Protein AF-A0A662QXZ9-F1 (afdb_monomer_lite)

Foldseek 3Di:
DCVVVVVLLVLLVPDQPDDDPLDDRDDDPCQQPDPVRVVVVCVVVVHDDDPDDDPCPVVDPVVVVVVVQVVCCVVPPCSSVVVVVVSVVVNVVSCVVNPDQDWDAAPPPGGTDNPNHHPVNVVVVVVD

pLDDT: mean 91.25, std 6.08, range [53.84, 98.06]

Sequence (128 aa):
TNYLRGDIKRLVRLSYRRTQPGLIPRIKPLRHIPEDEVTVYARAVGLPICPKACPYMGTAYRLGVRISLNEFEEKHPGTKYAIVRGFDRMIDTLSTIYPPAALVPCRICGEPCGGGLCQACKLLSRTG

Radius of gyration: 18.39 Å; chains: 1; bounding box: 43×31×38 Å

Structure (mmCIF, N/CA/C/O backbone):
data_AF-A0A662QXZ9-F1
#
_entry.id   AF-A0A662QXZ9-F1
#
loop_
_atom_site.group_PDB
_atom_site.id
_atom_site.type_symbol
_atom_site.label_atom_id
_atom_site.label_alt_id
_atom_site.label_comp_id
_atom_site.label_asym_id
_atom_site.label_entity_id
_atom_site.label_seq_id
_atom_site.pdbx_PDB_ins_code
_atom_site.Cartn_x
_atom_site.Cartn_y
_atom_site.Cartn_z
_atom_site.occupancy
_atom_site.B_iso_or_equiv
_atom_site.auth_seq_id
_atom_site.auth_comp_id
_atom_site.auth_asym_id
_atom_site.auth_atom_id
_atom_site.pdbx_PDB_model_num
ATOM 1 N N . THR A 1 1 ? 2.287 8.307 1.257 1.00 79.69 1 THR A N 1
ATOM 2 C CA . THR A 1 1 ? 3.685 8.803 1.234 1.00 79.69 1 THR A CA 1
ATOM 3 C C . THR A 1 1 ? 4.099 9.426 -0.083 1.00 79.69 1 THR A C 1
ATOM 5 O O . THR A 1 1 ? 4.669 10.497 -0.023 1.00 79.69 1 THR A O 1
ATOM 8 N N . ASN A 1 2 ? 3.851 8.813 -1.253 1.00 90.81 2 ASN A N 1
ATOM 9 C CA . ASN A 1 2 ? 4.238 9.430 -2.540 1.00 90.81 2 ASN A CA 1
ATOM 10 C C . ASN A 1 2 ? 3.575 10.798 -2.736 1.00 90.81 2 ASN A C 1
ATOM 12 O O . ASN A 1 2 ? 4.234 11.721 -3.187 1.00 90.81 2 ASN A O 1
ATOM 16 N N . TYR A 1 3 ? 2.321 10.921 -2.287 1.00 90.44 3 TYR A N 1
ATOM 17 C CA . TYR A 1 3 ? 1.588 12.184 -2.214 1.00 90.44 3 TYR A CA 1
ATOM 18 C C . TYR A 1 3 ? 2.369 13.266 -1.447 1.00 90.44 3 TYR A C 1
ATOM 20 O O . TYR A 1 3 ? 2.677 14.312 -1.994 1.00 90.44 3 TYR A O 1
ATOM 28 N N . LEU A 1 4 ? 2.789 12.963 -0.213 1.00 91.56 4 LEU A N 1
ATOM 29 C CA . LEU A 1 4 ? 3.539 13.889 0.648 1.00 91.56 4 LEU A CA 1
ATOM 30 C C . LEU A 1 4 ? 4.963 14.182 0.156 1.00 91.56 4 LEU A C 1
ATOM 32 O O . LEU A 1 4 ? 5.531 15.208 0.495 1.00 91.56 4 LEU A O 1
ATOM 36 N N . ARG A 1 5 ? 5.556 13.274 -0.625 1.00 91.19 5 ARG A N 1
ATOM 37 C CA . ARG A 1 5 ? 6.896 13.449 -1.206 1.00 91.19 5 ARG A CA 1
ATOM 38 C C . ARG A 1 5 ? 6.878 14.135 -2.574 1.00 91.19 5 ARG A C 1
ATOM 40 O O . ARG A 1 5 ? 7.938 14.273 -3.169 1.00 91.19 5 ARG A O 1
ATOM 47 N N . GLY A 1 6 ? 5.703 14.475 -3.110 1.00 90.81 6 GLY A N 1
ATOM 48 C CA . GLY A 1 6 ? 5.573 15.072 -4.443 1.00 90.81 6 GLY A CA 1
ATOM 49 C C . GLY A 1 6 ? 6.034 14.170 -5.598 1.00 90.81 6 GLY A C 1
ATOM 50 O O . GLY A 1 6 ? 6.245 14.647 -6.708 1.00 90.81 6 GLY A O 1
ATOM 51 N N . ASP A 1 7 ? 6.199 12.860 -5.379 1.00 92.31 7 ASP A N 1
ATOM 52 C CA . ASP A 1 7 ? 6.683 11.934 -6.412 1.00 92.31 7 ASP A CA 1
ATOM 53 C C . ASP A 1 7 ? 5.513 11.468 -7.289 1.00 92.31 7 ASP A C 1
ATOM 55 O O . ASP A 1 7 ? 4.962 10.375 -7.110 1.00 92.31 7 ASP A O 1
ATOM 59 N N . ILE A 1 8 ? 5.106 12.333 -8.224 1.00 90.75 8 ILE A N 1
ATOM 60 C CA . ILE A 1 8 ? 3.942 12.122 -9.097 1.00 90.75 8 ILE A CA 1
ATOM 61 C C . ILE A 1 8 ? 4.132 10.876 -9.972 1.00 90.75 8 ILE A C 1
ATOM 63 O O . ILE A 1 8 ? 3.232 10.040 -10.065 1.00 90.75 8 ILE A O 1
ATOM 67 N N . LYS A 1 9 ? 5.333 10.670 -10.533 1.00 88.94 9 LYS A N 1
ATOM 68 C CA . LYS A 1 9 ? 5.647 9.483 -11.350 1.00 88.94 9 LYS A CA 1
ATOM 69 C C . LYS A 1 9 ? 5.401 8.183 -10.579 1.00 88.94 9 LYS A C 1
ATOM 71 O O . LYS A 1 9 ? 4.846 7.229 -11.128 1.00 88.94 9 LYS A O 1
ATOM 76 N N . ARG A 1 10 ? 5.786 8.111 -9.297 1.00 89.38 10 ARG A N 1
ATOM 77 C CA . ARG A 1 10 ? 5.496 6.934 -8.457 1.00 89.38 10 ARG A CA 1
ATOM 78 C C . ARG A 1 10 ? 4.080 6.908 -7.904 1.00 89.38 10 ARG A C 1
ATOM 80 O O . ARG A 1 10 ? 3.586 5.822 -7.607 1.00 89.38 10 ARG A O 1
ATOM 87 N N . LEU A 1 11 ? 3.437 8.058 -7.743 1.00 90.69 11 LEU A N 1
ATOM 88 C CA . LEU A 1 11 ? 2.039 8.160 -7.337 1.00 90.69 11 LEU A CA 1
ATOM 89 C C . LEU A 1 11 ? 1.122 7.523 -8.393 1.00 90.69 11 LEU A C 1
ATOM 91 O O . LEU A 1 11 ? 0.287 6.697 -8.034 1.00 90.69 11 LEU A O 1
ATOM 95 N N . VAL A 1 12 ? 1.364 7.789 -9.682 1.00 90.62 12 VAL A N 1
ATOM 96 C CA . VAL A 1 12 ? 0.576 7.231 -10.799 1.00 90.62 12 VAL A CA 1
ATOM 97 C C . VAL A 1 12 ? 0.593 5.698 -10.833 1.00 90.62 12 VAL A C 1
ATOM 99 O O . VAL A 1 12 ? -0.409 5.045 -11.119 1.00 90.62 12 VAL A O 1
ATOM 102 N N . ARG A 1 13 ? 1.712 5.091 -10.427 1.00 87.94 13 ARG A N 1
ATOM 103 C CA . ARG A 1 13 ? 1.868 3.627 -10.340 1.00 87.94 13 ARG A CA 1
ATOM 104 C C . ARG A 1 13 ? 0.972 2.961 -9.289 1.00 87.94 13 ARG A C 1
ATOM 106 O O . ARG A 1 13 ? 0.915 1.735 -9.257 1.00 87.94 13 ARG A O 1
ATOM 113 N N . LEU A 1 14 ? 0.333 3.729 -8.404 1.00 86.75 14 LEU A N 1
ATOM 114 C CA . LEU A 1 14 ? -0.581 3.204 -7.385 1.00 86.75 14 LEU A CA 1
ATOM 115 C C . LEU A 1 14 ? -2.017 3.021 -7.897 1.00 86.75 14 LEU A C 1
ATOM 117 O O . LEU A 1 14 ? -2.839 2.498 -7.141 1.00 86.75 14 LEU A O 1
ATOM 121 N N . SER A 1 15 ? -2.312 3.428 -9.138 1.00 82.88 15 SER A N 1
ATOM 122 C CA . SER A 1 15 ? -3.612 3.199 -9.773 1.00 82.88 15 SER A CA 1
ATOM 123 C C . SER A 1 15 ? -3.956 1.710 -9.809 1.00 82.88 15 SER A C 1
ATOM 125 O O . SER A 1 15 ? -3.165 0.900 -10.291 1.00 82.88 15 SER A O 1
ATOM 127 N N . TYR A 1 16 ? -5.146 1.351 -9.323 1.00 74.38 16 TYR A N 1
ATOM 128 C CA . TYR A 1 16 ? -5.672 -0.018 -9.400 1.00 74.38 16 TYR A CA 1
ATOM 129 C C . TYR A 1 16 ? -6.311 -0.330 -10.760 1.00 74.38 16 TYR A C 1
ATOM 131 O O . TYR A 1 16 ? -6.573 -1.487 -11.062 1.00 74.38 16 TYR A O 1
ATOM 139 N N . ARG A 1 17 ? -6.563 0.701 -11.577 1.00 74.25 17 ARG A N 1
ATOM 140 C CA . ARG A 1 17 ? -7.209 0.593 -12.895 1.00 74.25 17 ARG A CA 1
ATOM 141 C C . ARG A 1 17 ? -6.222 0.292 -14.020 1.00 74.25 17 ARG A C 1
ATOM 143 O O . ARG A 1 17 ? -6.616 0.134 -15.169 1.00 74.25 17 ARG A O 1
ATOM 150 N N . ARG A 1 18 ? -4.926 0.252 -13.705 1.00 74.44 18 ARG A N 1
ATOM 151 C CA . ARG A 1 18 ? -3.865 0.106 -14.695 1.00 74.44 18 ARG A CA 1
ATOM 152 C C . ARG A 1 18 ? -3.453 -1.353 -14.838 1.00 74.44 18 ARG A C 1
ATOM 154 O O . ARG A 1 18 ? -2.806 -1.903 -13.949 1.00 74.44 18 ARG A O 1
ATOM 161 N N . THR A 1 19 ? -3.725 -1.921 -16.004 1.00 81.88 19 THR A N 1
ATOM 162 C CA . THR A 1 19 ? -3.119 -3.182 -16.443 1.00 81.88 19 THR A CA 1
ATOM 163 C C . THR A 1 19 ? -1.878 -2.874 -17.267 1.00 81.88 19 THR A C 1
ATOM 165 O O . THR A 1 19 ? -1.902 -2.005 -18.137 1.00 81.88 19 THR A O 1
ATOM 168 N N . GLN A 1 20 ? -0.774 -3.558 -16.976 1.00 84.44 20 GLN A N 1
ATOM 169 C CA . GLN A 1 20 ? 0.466 -3.429 -17.730 1.00 84.44 20 GLN A CA 1
ATOM 170 C C . GLN A 1 20 ? 0.869 -4.809 -18.262 1.00 84.44 20 GLN A C 1
ATOM 172 O O . GLN A 1 20 ? 0.989 -5.729 -17.453 1.00 84.44 20 GLN A O 1
ATOM 177 N N . PRO A 1 21 ? 1.091 -4.971 -19.580 1.00 85.00 21 PRO A N 1
ATOM 178 C CA . PRO A 1 21 ? 1.519 -6.244 -20.150 1.00 85.00 21 PRO A CA 1
ATOM 179 C C . PRO A 1 21 ? 2.764 -6.803 -19.454 1.00 85.00 21 PRO A C 1
ATOM 181 O O . PRO A 1 21 ? 3.676 -6.056 -19.092 1.00 85.00 21 PRO A O 1
ATOM 184 N N . GLY A 1 22 ? 2.776 -8.118 -19.241 1.00 86.31 22 GLY A N 1
ATOM 185 C CA . GLY A 1 22 ? 3.822 -8.825 -18.500 1.00 86.31 22 GLY A CA 1
ATOM 186 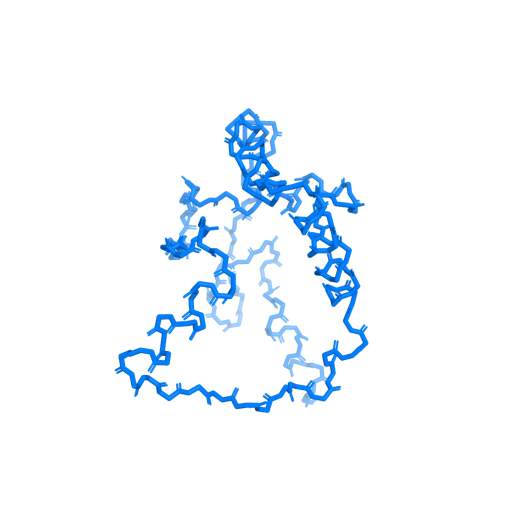C C . GLY A 1 22 ? 3.660 -8.799 -16.977 1.00 86.31 22 GLY A C 1
ATOM 187 O O . GLY A 1 22 ? 4.277 -9.614 -16.306 1.00 86.31 22 GLY A O 1
ATOM 188 N N . LEU A 1 23 ? 2.818 -7.926 -16.410 1.00 89.62 23 LEU A N 1
ATOM 189 C CA . LEU A 1 23 ? 2.537 -7.891 -14.972 1.00 89.62 23 LEU A CA 1
ATOM 190 C C . LEU A 1 23 ? 1.122 -8.385 -14.669 1.00 89.62 23 LEU A C 1
ATOM 192 O O . LEU A 1 23 ? 0.150 -7.936 -15.274 1.00 89.62 23 LEU A O 1
ATOM 196 N N . ILE A 1 24 ? 1.000 -9.247 -13.658 1.00 90.31 24 ILE A N 1
ATOM 197 C CA . ILE A 1 24 ? -0.302 -9.691 -13.154 1.00 90.31 24 ILE A CA 1
ATOM 198 C C . ILE A 1 24 ? -1.033 -8.493 -12.510 1.00 90.31 24 ILE A C 1
ATOM 200 O O . ILE A 1 24 ? -0.446 -7.801 -11.663 1.00 90.31 24 ILE A O 1
ATOM 204 N N . PRO A 1 25 ? -2.303 -8.228 -12.876 1.00 89.88 25 PRO A N 1
ATOM 205 C CA . PRO A 1 25 ? -3.108 -7.182 -12.251 1.00 89.88 25 PRO A CA 1
ATOM 206 C C . PRO A 1 25 ? -3.248 -7.387 -10.739 1.00 89.88 25 PRO A C 1
ATOM 208 O O . PRO A 1 25 ? -3.406 -8.505 -10.257 1.00 89.88 25 PRO A O 1
ATOM 211 N N . ARG A 1 26 ? -3.228 -6.292 -9.972 1.00 89.19 26 ARG A N 1
ATOM 212 C CA . ARG A 1 26 ? -3.394 -6.327 -8.511 1.00 89.19 26 ARG A CA 1
ATOM 213 C C . ARG A 1 26 ? -4.587 -5.488 -8.096 1.00 89.19 26 ARG A C 1
ATOM 215 O O . ARG A 1 26 ? -4.618 -4.289 -8.364 1.00 89.19 26 ARG A O 1
ATOM 222 N N . ILE A 1 27 ? -5.513 -6.105 -7.373 1.00 91.00 27 ILE A N 1
ATOM 223 C CA . ILE A 1 27 ? -6.677 -5.434 -6.791 1.00 91.00 27 ILE A CA 1
ATOM 224 C C . ILE A 1 27 ? -6.473 -5.181 -5.295 1.00 91.00 27 ILE A C 1
ATOM 226 O O . ILE A 1 27 ? -5.664 -5.836 -4.638 1.00 91.00 27 ILE A O 1
ATOM 230 N N . LYS A 1 28 ? -7.203 -4.204 -4.750 1.00 91.88 28 LYS A N 1
ATOM 231 C CA . LYS A 1 28 ? -7.223 -3.882 -3.315 1.00 91.88 28 LYS A CA 1
ATOM 232 C C . LYS A 1 28 ? -8.675 -3.815 -2.832 1.00 91.88 28 LYS A C 1
ATOM 234 O O . LYS A 1 28 ? -9.223 -2.716 -2.783 1.00 91.88 28 LYS A O 1
ATOM 239 N N . PRO A 1 29 ? -9.301 -4.955 -2.493 1.00 94.19 29 PRO A N 1
ATOM 240 C CA . PRO A 1 29 ? -10.717 -4.990 -2.118 1.00 94.19 29 PRO A CA 1
ATOM 241 C C . PRO A 1 29 ? -11.031 -4.112 -0.899 1.00 94.19 29 PRO A C 1
ATOM 243 O O . PRO A 1 29 ? -12.005 -3.374 -0.895 1.00 94.19 29 PRO A O 1
ATOM 246 N N . LEU A 1 30 ? -10.138 -4.103 0.094 1.00 95.50 30 LEU A N 1
ATOM 247 C CA . LEU A 1 30 ? -10.305 -3.362 1.351 1.00 95.50 30 LEU A CA 1
ATOM 248 C C . LEU A 1 30 ? -9.814 -1.907 1.282 1.00 95.50 30 LEU A C 1
ATOM 250 O O . LEU A 1 30 ? -9.548 -1.286 2.303 1.00 95.50 30 LEU A O 1
ATOM 254 N N . ARG A 1 31 ? -9.631 -1.341 0.085 1.00 93.00 31 ARG A N 1
ATOM 255 C CA . ARG A 1 31 ? -8.973 -0.035 -0.085 1.00 93.00 31 ARG A CA 1
ATOM 256 C C . ARG A 1 31 ? -9.676 1.124 0.624 1.00 93.00 31 ARG A C 1
ATOM 258 O O . ARG A 1 31 ? -9.002 2.077 1.010 1.00 93.00 31 ARG A O 1
ATOM 265 N N . HIS A 1 32 ? -10.999 1.064 0.717 1.00 93.69 32 HIS A N 1
ATOM 266 C CA . HIS A 1 32 ? -11.823 2.115 1.313 1.00 93.69 32 HIS A CA 1
ATOM 267 C C . HIS A 1 32 ? -12.223 1.812 2.761 1.00 93.69 32 HIS A C 1
ATOM 269 O O . HIS A 1 32 ? -12.913 2.628 3.357 1.00 93.69 32 HIS A O 1
ATOM 275 N N . ILE A 1 33 ? -11.783 0.678 3.317 1.00 95.75 33 ILE A N 1
ATOM 276 C CA . ILE A 1 33 ? -12.119 0.256 4.678 1.00 95.75 33 ILE A CA 1
ATOM 277 C C . ILE A 1 33 ? -10.967 0.651 5.621 1.00 95.75 33 ILE A C 1
ATOM 279 O O . ILE A 1 33 ? -9.817 0.287 5.347 1.00 95.75 33 ILE A O 1
ATOM 283 N N . PRO A 1 34 ? -11.227 1.407 6.703 1.00 95.00 34 PRO A N 1
ATOM 284 C CA . PRO A 1 34 ? -10.230 1.735 7.720 1.00 95.00 34 PRO A CA 1
ATOM 285 C C . PRO A 1 34 ? -9.596 0.501 8.382 1.00 95.00 34 PRO A C 1
ATOM 287 O O . PRO A 1 34 ? -10.227 -0.542 8.529 1.00 95.00 34 PRO A O 1
ATOM 290 N N . GLU A 1 35 ? -8.346 0.643 8.837 1.00 94.31 35 GLU A N 1
ATOM 291 C CA . GLU A 1 35 ? -7.598 -0.423 9.534 1.00 94.31 35 GLU A CA 1
ATOM 292 C C . GLU A 1 35 ? -8.343 -0.927 10.786 1.00 94.31 35 GLU A C 1
ATOM 294 O O . GLU A 1 35 ? -8.381 -2.134 11.038 1.00 94.31 35 GLU A O 1
ATOM 299 N N . ASP A 1 36 ? -8.995 -0.022 11.521 1.00 93.25 36 ASP A N 1
ATOM 300 C CA . ASP A 1 36 ? -9.740 -0.351 12.740 1.00 93.25 36 ASP A CA 1
ATOM 301 C C . ASP A 1 36 ? -10.986 -1.196 12.438 1.00 93.25 36 ASP A C 1
ATOM 303 O O . ASP A 1 36 ? -11.225 -2.195 13.113 1.00 93.25 36 ASP A O 1
ATOM 307 N N . GLU A 1 37 ? -11.727 -0.882 11.370 1.00 95.94 37 GLU A N 1
ATOM 308 C CA . GLU A 1 37 ? -12.893 -1.667 10.939 1.00 95.94 37 GLU A CA 1
ATOM 309 C C . GLU A 1 37 ? -12.494 -3.076 10.485 1.00 95.94 37 GLU A C 1
ATOM 311 O O . GLU A 1 37 ? -13.122 -4.058 10.885 1.00 95.94 37 GLU A O 1
ATOM 316 N N . VAL A 1 38 ? -11.406 -3.202 9.712 1.00 96.50 38 VAL A N 1
ATOM 317 C CA . VAL A 1 38 ? -10.862 -4.514 9.313 1.00 96.50 38 VAL A CA 1
ATOM 318 C C . VAL A 1 38 ? -10.457 -5.326 10.547 1.00 96.50 38 VAL A C 1
ATOM 320 O O . VAL A 1 38 ? -10.709 -6.530 10.608 1.00 96.50 38 VAL A O 1
ATOM 323 N N . THR A 1 39 ? -9.860 -4.673 11.547 1.00 94.38 39 THR A N 1
ATOM 324 C CA . THR A 1 39 ? -9.436 -5.317 12.797 1.00 94.38 39 THR A CA 1
ATOM 325 C C . THR A 1 39 ? -10.630 -5.791 13.624 1.00 94.38 39 THR A C 1
ATOM 327 O O . THR A 1 39 ? -10.620 -6.918 14.123 1.00 94.38 39 THR A O 1
ATOM 330 N N . VAL A 1 40 ? -11.671 -4.963 13.757 1.00 96.62 40 VAL A N 1
ATOM 331 C CA . VAL A 1 40 ? -12.913 -5.324 14.457 1.00 96.62 40 VAL A CA 1
ATOM 332 C C . VAL A 1 40 ? -13.602 -6.490 13.754 1.00 96.62 40 VAL A C 1
ATOM 334 O O . VAL A 1 40 ? -13.958 -7.463 14.418 1.00 96.62 40 VAL A O 1
ATOM 337 N N . TYR A 1 41 ? -13.714 -6.446 12.424 1.00 97.38 41 TYR A N 1
ATOM 338 C CA . TYR A 1 41 ? -14.283 -7.540 11.639 1.00 97.38 41 TYR A CA 1
ATOM 339 C C . TYR A 1 41 ? -13.519 -8.848 11.864 1.00 97.38 41 TYR A C 1
ATOM 341 O O . TYR A 1 41 ? -14.121 -9.861 12.211 1.00 97.38 41 TYR A O 1
ATOM 349 N N . ALA A 1 42 ? -12.188 -8.822 11.734 1.00 96.44 42 ALA A N 1
ATOM 350 C CA . ALA A 1 42 ? -11.353 -10.005 11.916 1.00 96.44 42 ALA A CA 1
ATOM 351 C C . ALA A 1 42 ? -11.529 -10.634 13.307 1.00 96.44 42 ALA A C 1
ATOM 353 O O . ALA A 1 42 ? -11.614 -11.855 13.417 1.00 96.44 42 ALA A O 1
ATOM 354 N N . ARG A 1 43 ? -11.656 -9.815 14.359 1.00 95.38 43 ARG A N 1
ATOM 355 C CA . ARG A 1 43 ? -11.954 -10.301 15.715 1.00 95.38 43 ARG A CA 1
ATOM 356 C C . ARG A 1 43 ? -13.352 -10.906 15.821 1.00 95.38 43 ARG A C 1
ATOM 358 O O . ARG A 1 43 ? -13.491 -11.973 16.408 1.00 95.38 43 ARG A O 1
ATOM 365 N N . ALA A 1 44 ? -14.363 -10.256 15.244 1.00 97.69 44 ALA A N 1
ATOM 366 C CA . ALA A 1 44 ? -15.751 -10.712 15.303 1.00 97.69 44 ALA A CA 1
ATOM 367 C C . ALA A 1 44 ? -15.951 -12.091 14.651 1.00 97.69 44 ALA A C 1
ATOM 369 O O . ALA A 1 44 ? -16.733 -12.894 15.151 1.00 97.69 44 ALA A O 1
ATOM 370 N N . VAL A 1 45 ? -15.216 -12.388 13.574 1.00 97.81 45 VAL A N 1
ATOM 371 C CA . VAL A 1 45 ? -15.268 -13.691 12.884 1.00 97.81 45 VAL A CA 1
ATOM 372 C C . VAL A 1 45 ? -14.208 -14.693 13.364 1.00 97.81 45 VAL A C 1
ATOM 374 O O . VAL A 1 45 ? -14.068 -15.764 12.779 1.00 97.81 45 VAL A O 1
ATOM 377 N N . GLY A 1 46 ? -13.441 -14.362 14.409 1.00 96.75 46 GLY A N 1
ATOM 378 C CA . GLY A 1 46 ? -12.437 -15.260 14.986 1.00 96.75 46 GLY A CA 1
ATOM 379 C C . GLY A 1 46 ? -11.220 -15.527 14.092 1.00 96.75 46 GLY A C 1
ATOM 380 O O . GLY A 1 46 ? -10.599 -16.583 14.204 1.00 96.75 46 GLY A O 1
ATOM 381 N N . LEU A 1 47 ? -10.858 -14.598 13.199 1.00 96.88 47 LEU A N 1
ATOM 382 C CA . LEU A 1 47 ? -9.666 -14.739 12.363 1.00 96.88 47 LEU A CA 1
ATOM 383 C C . LEU A 1 47 ? -8.382 -14.537 13.187 1.00 96.88 47 LEU A C 1
ATOM 385 O O . LEU A 1 47 ? -8.296 -13.593 13.979 1.00 96.88 47 LEU A O 1
ATOM 389 N N . PRO A 1 48 ? -7.343 -15.368 12.978 1.00 94.19 48 PRO A N 1
ATOM 390 C CA . PRO A 1 48 ? -6.068 -15.201 13.659 1.00 94.19 48 PRO A CA 1
ATOM 391 C C . PRO A 1 48 ? -5.353 -13.934 13.169 1.00 94.19 48 PRO A C 1
ATOM 393 O O . PRO A 1 48 ? -5.171 -13.722 11.969 1.00 94.19 48 PRO A O 1
ATOM 396 N N . ILE A 1 49 ? -4.901 -13.103 14.110 1.00 90.12 49 ILE A N 1
ATOM 397 C CA . ILE A 1 49 ? -4.158 -11.865 13.845 1.00 90.12 49 ILE A CA 1
ATOM 398 C C . ILE A 1 49 ? -2.770 -12.008 14.470 1.00 90.12 49 ILE A C 1
ATOM 400 O O . ILE A 1 49 ? -2.652 -12.339 15.647 1.00 90.12 49 ILE A O 1
ATOM 404 N N . CYS A 1 50 ? -1.710 -11.740 13.704 1.00 88.75 50 CYS A N 1
ATOM 405 C CA . CYS A 1 50 ? -0.355 -11.703 14.252 1.00 88.75 50 CYS A CA 1
ATOM 406 C C . CYS A 1 50 ? -0.177 -10.432 15.105 1.00 88.75 50 CYS A C 1
ATOM 408 O O . CYS A 1 50 ? -0.250 -9.333 14.553 1.00 88.75 50 CYS A O 1
ATOM 410 N N . PRO A 1 51 ? 0.096 -10.541 16.419 1.00 81.31 51 PRO A N 1
ATOM 411 C CA . PRO A 1 51 ? 0.246 -9.367 17.278 1.00 81.31 51 PRO A CA 1
ATOM 412 C C . PRO A 1 51 ? 1.637 -8.724 17.167 1.00 81.31 51 PRO A C 1
ATOM 414 O O . PRO A 1 51 ? 1.846 -7.611 17.644 1.00 81.31 51 PRO A O 1
ATOM 417 N N . LYS A 1 52 ? 2.618 -9.419 16.573 1.00 87.75 52 LYS A N 1
ATOM 418 C CA . LYS A 1 52 ? 4.008 -8.955 16.522 1.00 87.75 52 LYS A CA 1
ATOM 419 C C . LYS A 1 52 ? 4.234 -8.017 15.340 1.00 87.75 52 LYS A C 1
ATOM 421 O O . LYS A 1 52 ? 4.135 -8.411 14.180 1.00 87.75 52 LYS A O 1
ATOM 426 N N . ALA A 1 53 ? 4.624 -6.786 15.653 1.00 87.00 53 ALA A N 1
ATOM 427 C CA . ALA A 1 53 ? 5.165 -5.849 14.680 1.00 87.00 53 ALA A CA 1
ATOM 428 C C . ALA A 1 53 ? 6.590 -6.248 14.251 1.00 87.00 53 ALA A C 1
ATOM 430 O O . ALA A 1 53 ? 7.360 -6.810 15.028 1.00 87.00 53 ALA A O 1
ATOM 431 N N . CYS A 1 54 ? 6.965 -5.914 13.013 1.00 90.19 54 CYS A N 1
ATOM 432 C CA . CYS A 1 54 ? 8.351 -6.018 12.552 1.00 90.19 54 CYS A CA 1
ATOM 433 C C . CYS A 1 54 ? 9.265 -5.084 13.379 1.00 90.19 54 CYS A C 1
ATOM 435 O O . CYS A 1 54 ? 8.901 -3.915 13.542 1.00 90.19 54 CYS A O 1
ATOM 437 N N . PRO A 1 55 ? 10.463 -5.520 13.826 1.00 91.12 55 PRO A N 1
ATOM 438 C CA . PRO A 1 55 ? 11.389 -4.679 14.599 1.00 91.12 55 PRO A CA 1
ATOM 439 C C . PRO A 1 55 ? 11.774 -3.362 13.905 1.00 91.12 55 PRO A C 1
ATOM 441 O O . PRO A 1 55 ? 11.986 -2.345 14.556 1.00 91.12 55 PRO A O 1
ATOM 444 N N . TYR A 1 56 ? 11.796 -3.348 12.569 1.00 91.50 56 TYR A N 1
ATOM 445 C CA . TYR A 1 56 ? 12.116 -2.162 11.766 1.00 91.50 56 TYR A CA 1
ATOM 446 C C . TYR A 1 56 ? 10.921 -1.221 11.533 1.00 91.50 56 TYR A C 1
ATOM 448 O O . TYR A 1 56 ? 11.035 -0.244 10.796 1.00 91.50 56 TYR A O 1
ATOM 456 N N . MET A 1 57 ? 9.752 -1.496 12.119 1.00 89.06 57 MET A N 1
ATOM 457 C CA . MET A 1 57 ? 8.565 -0.657 11.928 1.00 89.06 57 MET A CA 1
ATOM 458 C C . MET A 1 57 ? 8.758 0.751 12.506 1.00 89.06 57 MET A C 1
ATOM 460 O O . MET A 1 57 ? 8.334 1.723 11.880 1.00 89.06 57 MET A O 1
ATOM 464 N N . GLY A 1 58 ? 9.414 0.865 13.666 1.00 87.31 58 GLY A N 1
ATOM 465 C CA . GLY A 1 58 ? 9.592 2.136 14.377 1.00 87.31 58 GLY A CA 1
ATOM 466 C C . GLY A 1 58 ? 10.402 3.176 13.599 1.00 87.31 58 GLY A C 1
ATOM 467 O O . GLY A 1 58 ? 10.151 4.370 13.719 1.00 87.31 58 GLY A O 1
ATOM 468 N N . THR A 1 59 ? 11.323 2.738 12.736 1.00 90.81 59 THR A N 1
ATOM 469 C CA . THR A 1 59 ? 12.165 3.628 11.918 1.00 90.81 59 THR A CA 1
ATOM 470 C C . THR A 1 59 ? 11.528 3.988 10.574 1.00 90.81 59 THR A C 1
ATOM 472 O O . THR A 1 59 ? 12.075 4.774 9.796 1.00 90.81 59 THR A O 1
ATOM 475 N N . ALA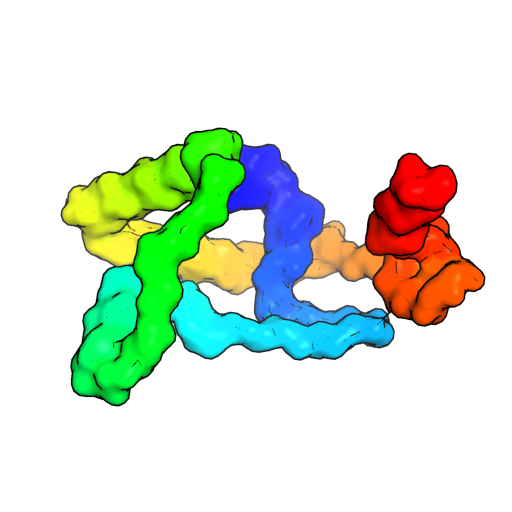 A 1 60 ? 10.359 3.427 10.256 1.00 92.19 60 ALA A N 1
ATOM 476 C CA . ALA A 1 60 ? 9.726 3.637 8.968 1.00 92.19 60 ALA A CA 1
ATOM 477 C C . ALA A 1 60 ? 9.039 5.009 8.897 1.00 92.19 60 ALA A C 1
ATOM 479 O O . ALA A 1 60 ? 8.081 5.278 9.614 1.00 92.19 60 ALA A O 1
ATOM 480 N N . TYR A 1 61 ? 9.398 5.820 7.895 1.00 91.69 61 TYR A N 1
ATOM 481 C CA . TYR A 1 61 ? 8.708 7.085 7.568 1.00 91.69 61 TYR A CA 1
ATOM 482 C C . TYR A 1 61 ? 7.173 6.951 7.472 1.00 91.69 61 TYR A C 1
ATOM 484 O O . TYR A 1 61 ? 6.425 7.887 7.737 1.00 91.69 61 TYR A O 1
ATOM 492 N N . ARG A 1 62 ? 6.683 5.769 7.078 1.00 91.94 62 ARG A N 1
ATOM 493 C CA . ARG A 1 62 ? 5.246 5.482 6.973 1.00 91.94 62 ARG A CA 1
ATOM 494 C C . ARG A 1 62 ? 4.524 5.494 8.319 1.00 91.94 62 ARG A C 1
ATOM 496 O O . ARG A 1 62 ? 3.337 5.796 8.316 1.00 91.94 62 ARG A O 1
ATOM 503 N N . LEU A 1 63 ? 5.209 5.181 9.419 1.00 93.38 63 LEU A N 1
ATOM 504 C CA . LEU A 1 63 ? 4.610 5.184 10.750 1.00 93.38 63 LEU A CA 1
ATOM 505 C C . LEU A 1 63 ? 4.200 6.604 11.153 1.00 93.38 63 LEU A C 1
ATOM 507 O O . LEU A 1 63 ? 3.041 6.810 11.496 1.00 93.38 63 LEU A O 1
ATOM 511 N N . GLY A 1 64 ? 5.097 7.583 10.993 1.00 94.12 64 GLY A N 1
ATOM 512 C CA . GLY A 1 64 ? 4.785 8.993 11.258 1.00 94.12 64 GLY A CA 1
ATOM 513 C C . GLY A 1 64 ? 3.618 9.500 10.409 1.00 94.12 64 GLY A C 1
ATOM 514 O O . GLY A 1 64 ? 2.675 10.079 10.930 1.00 94.12 64 GLY A O 1
ATOM 515 N N . VAL A 1 65 ? 3.609 9.174 9.110 1.00 95.31 65 VAL A N 1
ATOM 516 C CA . VAL A 1 65 ? 2.488 9.531 8.220 1.00 95.31 65 VAL A CA 1
ATOM 517 C C . VAL A 1 65 ? 1.169 8.896 8.670 1.00 95.31 65 VAL A C 1
ATOM 519 O O . VAL A 1 65 ? 0.129 9.542 8.573 1.00 95.31 65 VAL A O 1
ATOM 522 N N . ARG A 1 66 ? 1.186 7.644 9.145 1.00 94.62 66 ARG A N 1
ATOM 523 C CA . ARG A 1 66 ? -0.018 6.975 9.656 1.00 94.62 66 ARG A CA 1
ATOM 524 C C . ARG A 1 66 ? -0.551 7.672 10.905 1.00 94.62 66 ARG A C 1
ATOM 526 O O . ARG A 1 66 ? -1.746 7.922 10.959 1.00 94.62 66 ARG A O 1
ATOM 533 N N . ILE A 1 67 ? 0.322 7.994 11.861 1.00 95.69 67 ILE A N 1
ATOM 534 C CA . ILE A 1 67 ? -0.059 8.670 13.110 1.00 95.69 67 ILE A CA 1
ATOM 535 C C . ILE A 1 67 ? -0.725 10.012 12.795 1.00 95.69 67 ILE A C 1
ATOM 537 O O . ILE A 1 67 ? -1.871 10.212 13.178 1.00 95.69 67 ILE A O 1
ATOM 541 N N . SER A 1 68 ? -0.089 10.862 11.984 1.00 95.88 68 SER A N 1
ATOM 542 C CA . SER A 1 68 ? -0.678 12.156 11.614 1.00 95.88 68 SER A CA 1
ATOM 543 C C . SER A 1 68 ? -2.018 12.004 10.887 1.00 95.88 68 SER A C 1
ATOM 545 O O . SER A 1 68 ? -2.962 12.730 11.169 1.00 95.88 68 SER A O 1
ATOM 547 N N . LEU A 1 69 ? -2.145 11.043 9.962 1.00 96.19 69 LEU A N 1
ATOM 548 C CA . LEU A 1 69 ? -3.424 10.794 9.283 1.00 96.19 69 LEU A CA 1
ATOM 549 C C . LEU A 1 69 ? -4.513 10.289 10.236 1.00 96.19 69 LEU A C 1
ATOM 551 O O . LEU A 1 69 ? -5.684 10.568 9.998 1.00 96.19 69 LEU A O 1
ATOM 555 N N . ASN A 1 70 ? -4.156 9.535 11.276 1.00 96.62 70 ASN A N 1
ATOM 556 C CA . ASN A 1 70 ? -5.104 9.097 12.296 1.00 96.62 70 ASN A CA 1
ATOM 557 C C . ASN A 1 70 ? -5.586 10.277 13.145 1.00 96.62 70 ASN A C 1
ATOM 559 O O . ASN A 1 70 ? -6.788 10.404 13.334 1.00 96.62 70 ASN A O 1
ATOM 563 N N . GLU A 1 71 ? -4.687 11.174 13.553 1.00 97.69 71 GLU A N 1
ATOM 564 C CA . GLU A 1 71 ? -5.049 12.397 14.285 1.00 97.69 71 GLU A CA 1
ATOM 565 C C . GLU A 1 71 ? -5.998 13.296 13.477 1.00 97.69 71 GLU A C 1
ATOM 567 O O . GLU A 1 71 ? -6.948 13.857 14.022 1.00 97.69 71 GLU A O 1
ATOM 572 N N . PHE A 1 72 ? -5.763 13.438 12.166 1.00 97.25 72 PHE A N 1
ATOM 573 C CA . PHE A 1 72 ? -6.679 14.179 11.296 1.00 97.25 72 PHE A CA 1
ATOM 574 C C . PHE A 1 72 ? -8.033 13.487 11.150 1.00 97.25 72 PHE A C 1
ATOM 576 O O . PHE A 1 72 ? -9.051 14.168 11.159 1.00 97.25 72 PHE A O 1
ATOM 583 N N . GLU A 1 73 ? -8.058 12.161 11.014 1.00 97.38 73 GLU A N 1
ATOM 584 C CA . GLU A 1 73 ? -9.309 11.403 10.906 1.00 97.38 73 GLU A CA 1
ATOM 585 C C . GLU A 1 73 ? -10.160 11.512 12.175 1.00 97.38 73 GLU A C 1
ATOM 587 O O . GLU A 1 73 ? -11.373 11.659 12.081 1.00 97.38 73 GLU A O 1
ATOM 592 N N . GLU A 1 74 ? -9.528 11.479 13.349 1.00 97.00 74 GLU A N 1
ATOM 593 C CA . GLU A 1 74 ? -10.204 11.613 14.642 1.00 97.00 74 GLU A CA 1
ATOM 594 C C . GLU A 1 74 ? -10.846 12.997 14.807 1.00 97.00 74 GLU A C 1
ATOM 596 O O . GLU A 1 74 ? -11.992 13.111 15.237 1.00 97.00 74 GLU A O 1
ATOM 601 N N . LYS A 1 75 ? -10.134 14.058 14.410 1.00 98.06 75 LYS A N 1
ATOM 602 C CA . LYS A 1 75 ? -10.646 15.438 14.468 1.00 98.06 75 LYS A CA 1
ATOM 603 C C . LYS A 1 75 ? -11.654 15.743 13.359 1.00 98.06 75 LYS A C 1
ATOM 605 O O . LYS A 1 75 ? -12.556 16.559 13.546 1.00 98.06 75 LYS A O 1
ATOM 610 N N . HIS A 1 76 ? -11.481 15.122 12.196 1.00 97.50 76 HIS A N 1
ATOM 611 C CA . HIS A 1 76 ? -12.249 15.373 10.982 1.00 97.50 76 HIS A CA 1
ATOM 612 C C . HIS A 1 76 ? -12.570 14.043 10.274 1.00 97.50 76 HIS A C 1
ATOM 614 O O . HIS A 1 76 ? -11.848 13.641 9.347 1.00 97.50 76 HIS A O 1
ATOM 620 N N . PRO A 1 77 ? -13.660 13.365 10.681 1.00 96.38 77 PRO A N 1
ATOM 621 C CA . PRO A 1 77 ? -14.061 12.087 10.102 1.00 96.38 77 PRO A CA 1
ATOM 622 C C . PRO A 1 77 ? -14.234 12.161 8.582 1.00 96.38 77 PRO A C 1
ATOM 624 O O . PRO A 1 77 ? -14.838 13.093 8.048 1.00 96.38 77 PRO A O 1
ATOM 627 N N . GLY A 1 78 ? -13.703 11.168 7.870 1.00 96.06 78 GLY A N 1
ATOM 628 C CA . GLY A 1 78 ? -13.734 11.086 6.411 1.00 96.06 78 GLY A CA 1
ATOM 629 C C . GLY A 1 78 ? -12.511 11.679 5.707 1.00 96.06 78 GLY A C 1
ATOM 630 O O . GLY A 1 78 ? -12.437 11.602 4.477 1.00 96.06 78 GLY A O 1
ATOM 631 N N . THR A 1 79 ? -11.525 12.220 6.430 1.00 96.62 79 THR A N 1
ATOM 632 C CA . THR A 1 79 ? -10.300 12.798 5.845 1.00 96.62 79 THR A CA 1
ATOM 633 C C . THR A 1 79 ? -9.526 11.784 4.996 1.00 96.62 79 THR A C 1
ATOM 635 O O . THR A 1 79 ? -9.198 12.046 3.835 1.00 96.62 79 THR A O 1
ATOM 638 N N . LYS A 1 80 ? -9.262 10.587 5.526 1.00 96.31 80 LYS A N 1
ATOM 639 C CA . LYS A 1 80 ? -8.575 9.492 4.825 1.00 96.31 80 LYS A CA 1
ATOM 640 C C . LYS A 1 80 ? -9.336 9.088 3.568 1.00 9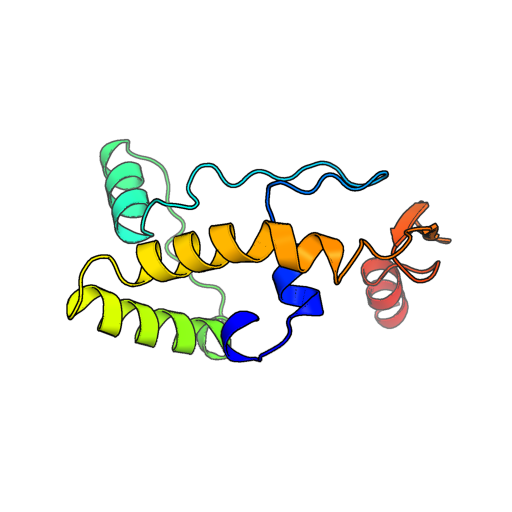6.31 80 LYS A C 1
ATOM 642 O O . LYS A 1 80 ? -8.730 8.929 2.505 1.00 96.31 80 LYS A O 1
ATOM 647 N N . TYR A 1 81 ? -10.659 8.961 3.671 1.00 96.06 81 TYR A N 1
ATOM 648 C CA . TYR A 1 81 ? -11.514 8.631 2.534 1.00 96.06 81 TYR A CA 1
ATOM 649 C C . TYR A 1 81 ? -11.461 9.723 1.457 1.00 96.06 81 TYR A C 1
ATOM 651 O O . TYR A 1 81 ? -11.255 9.422 0.279 1.00 96.06 81 TYR A O 1
ATOM 659 N N . ALA A 1 82 ? -11.563 10.994 1.855 1.00 96.00 82 ALA A N 1
ATOM 660 C CA . ALA A 1 82 ? -11.482 12.140 0.957 1.00 96.00 82 ALA A CA 1
ATOM 661 C C . ALA A 1 82 ? -10.139 12.197 0.213 1.00 96.00 82 ALA A C 1
ATOM 663 O O . ALA A 1 82 ? -10.129 12.419 -0.998 1.00 96.00 82 ALA A O 1
ATOM 664 N N . ILE A 1 83 ? -9.019 11.916 0.890 1.00 95.06 83 ILE A N 1
ATOM 665 C CA . ILE A 1 83 ? -7.686 11.846 0.268 1.00 95.06 83 ILE A CA 1
ATOM 666 C C . ILE A 1 83 ? -7.633 10.745 -0.800 1.00 95.06 83 ILE A C 1
ATOM 668 O O . ILE A 1 83 ? -7.176 10.987 -1.920 1.00 95.06 83 ILE A O 1
ATOM 672 N N . VAL A 1 84 ? -8.106 9.534 -0.482 1.00 93.56 84 VAL A N 1
ATOM 673 C CA . VAL A 1 84 ? -8.109 8.410 -1.435 1.00 93.56 84 VAL A CA 1
ATOM 674 C C . VAL A 1 84 ? -9.007 8.717 -2.634 1.00 93.56 84 VAL A C 1
ATOM 676 O O . VAL A 1 84 ? -8.591 8.515 -3.775 1.00 93.56 84 VAL A O 1
ATOM 679 N N . ARG A 1 85 ? -10.200 9.267 -2.389 1.00 93.44 85 ARG A N 1
ATOM 680 C CA . ARG A 1 85 ? -11.146 9.672 -3.435 1.00 93.44 85 ARG A CA 1
ATOM 681 C C . ARG A 1 85 ? -10.594 10.796 -4.312 1.00 93.44 85 ARG A C 1
ATOM 683 O O . ARG A 1 85 ? -10.789 10.780 -5.524 1.00 93.44 85 ARG A O 1
ATOM 690 N N . GLY A 1 86 ? -9.902 11.767 -3.720 1.00 94.00 86 GLY A N 1
ATOM 691 C CA . GLY A 1 86 ? -9.213 12.830 -4.449 1.00 94.00 86 GLY A CA 1
ATOM 692 C C . GLY A 1 86 ? -8.140 12.264 -5.376 1.00 94.00 86 GLY A C 1
ATOM 693 O O . GLY A 1 86 ? -8.106 12.599 -6.558 1.00 94.00 86 GLY A O 1
ATOM 694 N N . PHE A 1 87 ? -7.323 11.334 -4.875 1.00 93.12 87 PHE A N 1
ATOM 695 C CA . PHE A 1 87 ? -6.356 10.615 -5.702 1.00 93.12 87 PHE A CA 1
ATOM 696 C C . PHE A 1 87 ? -7.032 9.868 -6.862 1.00 93.12 87 PHE A C 1
ATOM 698 O O . PHE A 1 87 ? -6.557 9.974 -7.988 1.00 93.12 87 PHE A O 1
ATOM 705 N N . ASP A 1 88 ? -8.155 9.184 -6.625 1.00 91.31 88 ASP A N 1
ATOM 706 C CA . ASP A 1 88 ? -8.887 8.462 -7.678 1.00 91.31 88 ASP A CA 1
ATOM 707 C C . ASP A 1 88 ? -9.430 9.367 -8.780 1.00 91.31 88 ASP A C 1
ATOM 709 O O . ASP A 1 88 ? -9.502 8.953 -9.928 1.00 91.31 88 ASP A O 1
ATOM 713 N N . ARG A 1 89 ? -9.775 10.614 -8.461 1.00 91.88 89 ARG A N 1
ATOM 714 C CA . ARG A 1 89 ? -10.199 11.593 -9.470 1.00 91.88 89 ARG A CA 1
ATOM 715 C C . ARG A 1 89 ? -9.034 12.108 -10.309 1.00 91.88 89 ARG A C 1
ATOM 717 O O . ARG A 1 89 ? -9.206 12.400 -11.484 1.00 91.88 89 ARG A O 1
ATOM 724 N N . MET A 1 90 ? -7.855 12.245 -9.704 1.00 91.88 90 MET A N 1
ATOM 725 C CA . MET A 1 90 ? -6.667 12.761 -10.392 1.00 91.88 90 MET A CA 1
ATOM 726 C C . MET A 1 90 ? -5.953 11.694 -11.221 1.00 91.88 90 MET A C 1
ATOM 728 O O . MET A 1 90 ? -5.267 12.020 -12.190 1.00 91.88 90 MET A O 1
ATOM 732 N N . ILE A 1 91 ? -6.066 10.424 -10.828 1.00 90.06 91 ILE A N 1
ATOM 733 C CA . ILE A 1 91 ? -5.227 9.357 -11.370 1.00 90.06 91 ILE A CA 1
ATOM 734 C C . ILE A 1 91 ? -5.453 9.115 -12.859 1.00 90.06 91 ILE A C 1
ATOM 736 O O . ILE A 1 91 ? -4.488 8.802 -13.554 1.00 90.06 91 ILE A O 1
ATOM 740 N N . ASP A 1 92 ? -6.680 9.292 -13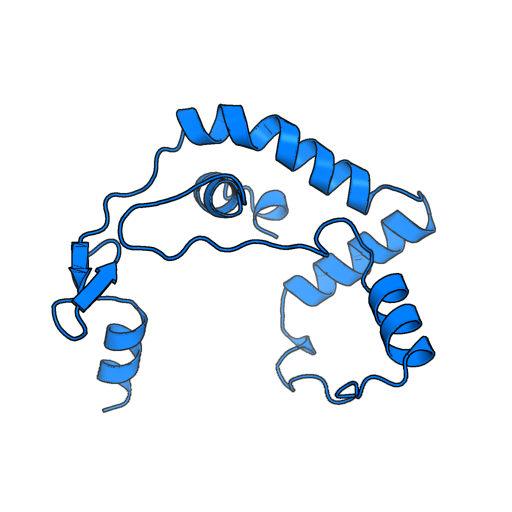.348 1.00 84.19 92 ASP A N 1
ATOM 741 C CA . ASP A 1 92 ? -7.023 9.063 -14.751 1.00 84.19 92 ASP A CA 1
ATOM 742 C C . ASP A 1 92 ? -6.297 10.082 -15.644 1.00 84.19 92 ASP A C 1
ATOM 744 O O . ASP A 1 92 ? -5.537 9.696 -16.531 1.00 84.19 92 ASP A O 1
ATOM 748 N N . THR A 1 93 ? -6.387 11.376 -15.319 1.00 89.94 93 THR A N 1
ATOM 749 C CA . THR A 1 93 ? -5.663 12.445 -16.029 1.00 89.94 93 THR A CA 1
ATOM 750 C C . THR A 1 93 ? -4.147 12.289 -15.914 1.00 89.94 93 THR A C 1
ATOM 752 O O . THR A 1 93 ? -3.420 12.385 -16.905 1.00 89.94 93 THR A O 1
ATOM 755 N N . LEU A 1 94 ? -3.640 12.013 -14.708 1.00 90.44 94 LEU A N 1
ATOM 756 C CA . LEU A 1 94 ? -2.201 11.856 -14.489 1.00 90.44 94 LEU A CA 1
ATOM 757 C C . LEU A 1 94 ? -1.632 10.621 -15.201 1.00 90.44 94 LEU A C 1
ATOM 759 O O . LEU A 1 94 ? -0.458 10.621 -15.567 1.00 90.44 94 LEU A O 1
ATOM 763 N N . SER A 1 95 ? -2.440 9.582 -15.419 1.00 87.12 95 SER A N 1
ATOM 764 C CA . SER A 1 95 ? -2.017 8.378 -16.142 1.00 87.12 95 SER A CA 1
ATOM 765 C C . SER A 1 95 ? -1.758 8.646 -17.623 1.00 87.12 95 SER A C 1
ATOM 767 O O . SER A 1 95 ? -0.879 8.002 -18.195 1.00 87.12 95 SER A O 1
ATOM 769 N N . THR A 1 96 ? -2.457 9.617 -18.217 1.00 87.06 96 THR A N 1
ATOM 770 C CA . THR A 1 96 ? -2.210 10.079 -19.591 1.00 87.06 96 THR A CA 1
ATOM 771 C C . THR A 1 96 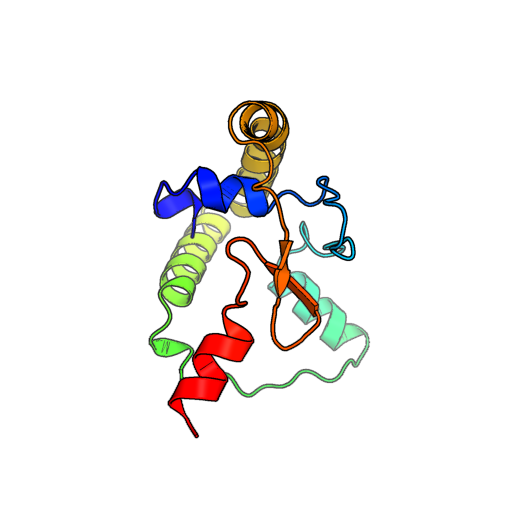? -0.895 10.850 -19.693 1.00 87.06 96 THR A C 1
ATOM 773 O O . THR A 1 96 ? -0.127 10.646 -20.627 1.00 87.06 96 THR A O 1
ATOM 776 N N . ILE A 1 97 ? -0.598 11.699 -18.703 1.00 91.44 97 ILE A N 1
ATOM 777 C CA . ILE A 1 97 ? 0.628 12.516 -18.669 1.00 91.44 97 ILE A CA 1
ATOM 778 C C . ILE A 1 97 ? 1.864 11.656 -18.352 1.00 91.44 97 ILE A C 1
ATOM 780 O O . ILE A 1 97 ? 2.956 11.905 -18.861 1.00 91.44 97 ILE A O 1
ATOM 784 N N . TYR A 1 98 ? 1.703 10.627 -17.515 1.00 89.62 98 TYR A N 1
ATOM 785 C CA . TYR A 1 98 ? 2.778 9.733 -17.082 1.00 89.62 98 TYR A CA 1
ATOM 786 C C . TYR A 1 98 ? 2.504 8.280 -17.511 1.00 89.62 98 TYR A C 1
ATOM 788 O O . TYR A 1 98 ? 2.134 7.434 -16.677 1.00 89.62 98 TYR A O 1
ATOM 796 N N . PRO A 1 99 ? 2.714 7.956 -18.804 1.00 85.94 99 PRO A N 1
ATOM 797 C CA . PRO A 1 99 ? 2.463 6.626 -19.342 1.00 85.94 99 PRO A CA 1
ATOM 798 C C . PRO A 1 99 ? 3.364 5.555 -18.703 1.00 85.94 99 PRO A C 1
ATOM 800 O O . PRO A 1 99 ? 4.333 5.863 -17.995 1.00 85.94 99 PRO A O 1
ATOM 803 N N . PRO A 1 100 ? 3.022 4.263 -18.861 1.00 84.19 100 PRO A N 1
ATOM 804 C CA . PRO A 1 100 ? 3.786 3.191 -18.245 1.00 84.19 100 PRO A CA 1
ATOM 805 C C . PRO A 1 100 ? 5.184 3.161 -18.844 1.00 84.19 100 PRO A C 1
ATOM 807 O O . PRO A 1 100 ? 5.344 3.262 -20.056 1.00 84.19 100 PRO A O 1
ATOM 810 N N . ALA A 1 101 ? 6.195 2.983 -17.996 1.00 85.12 101 ALA A N 1
ATOM 811 C CA . ALA A 1 101 ? 7.527 2.686 -18.499 1.00 85.12 101 ALA A CA 1
ATOM 812 C C . ALA A 1 101 ? 7.485 1.358 -19.264 1.00 85.12 101 ALA A C 1
ATOM 814 O O . ALA A 1 101 ? 6.861 0.404 -18.789 1.00 85.12 101 ALA A O 1
ATOM 815 N N . ALA A 1 102 ? 8.165 1.296 -20.408 1.00 88.25 102 ALA A N 1
ATOM 816 C CA . ALA A 1 102 ? 8.351 0.048 -21.131 1.00 88.25 102 ALA A CA 1
ATOM 817 C C . ALA A 1 102 ? 9.055 -0.978 -20.228 1.00 88.25 102 ALA A C 1
ATOM 819 O O . ALA A 1 102 ? 9.987 -0.644 -19.490 1.00 88.25 102 ALA A O 1
ATOM 820 N N . LEU A 1 103 ? 8.574 -2.219 -20.266 1.00 91.69 103 LEU A N 1
ATOM 821 C CA . LEU A 1 103 ? 9.167 -3.331 -19.534 1.00 91.69 103 LEU A CA 1
ATOM 822 C C . LEU A 1 103 ? 9.859 -4.257 -20.523 1.00 91.69 103 LEU A C 1
ATOM 824 O O . LEU A 1 103 ? 9.341 -4.527 -21.602 1.00 91.69 103 LEU A O 1
ATOM 828 N N . VAL A 1 104 ? 11.020 -4.749 -20.118 1.00 93.69 104 VAL A N 1
ATOM 829 C CA . VAL A 1 104 ? 11.804 -5.754 -20.829 1.00 93.69 104 VAL A CA 1
ATOM 830 C C . VAL A 1 104 ? 12.064 -6.932 -19.888 1.00 93.69 104 VAL A C 1
ATOM 832 O O . VAL A 1 104 ? 12.159 -6.727 -18.670 1.00 93.69 104 VAL A O 1
ATOM 835 N N . PRO A 1 105 ? 12.178 -8.164 -20.404 1.00 94.81 105 PRO A N 1
ATOM 836 C CA . PRO A 1 105 ? 12.469 -9.320 -19.567 1.00 94.81 105 PRO A CA 1
ATOM 837 C C . PRO A 1 105 ? 13.839 -9.178 -18.891 1.00 94.81 105 PRO A C 1
ATOM 839 O O . PRO A 1 105 ? 14.801 -8.655 -19.462 1.00 94.81 105 PRO A O 1
ATOM 842 N N . CYS A 1 106 ? 13.927 -9.616 -17.638 1.00 95.75 106 CYS A N 1
ATOM 843 C CA . CYS A 1 106 ? 15.181 -9.683 -16.901 1.00 95.75 106 CYS A CA 1
ATOM 844 C C . CYS A 1 106 ? 16.102 -10.737 -17.525 1.00 95.75 106 CYS A C 1
ATOM 846 O O . CYS A 1 106 ? 15.696 -11.881 -17.708 1.00 95.75 106 CYS A O 1
ATOM 848 N N . ARG A 1 107 ? 17.372 -10.388 -17.757 1.00 96.44 107 ARG A N 1
ATOM 849 C CA . ARG A 1 107 ? 18.383 -11.292 -18.331 1.00 96.44 107 ARG A CA 1
ATOM 850 C C . ARG A 1 107 ? 18.698 -12.532 -17.481 1.00 96.44 107 ARG A C 1
ATOM 852 O O . ARG A 1 107 ? 19.270 -13.471 -18.012 1.00 96.44 107 ARG A O 1
ATOM 859 N N . ILE A 1 108 ? 18.360 -12.527 -16.187 1.00 95.62 108 ILE A N 1
ATOM 860 C CA . ILE A 1 108 ? 18.629 -13.644 -15.261 1.00 95.62 108 ILE A CA 1
ATOM 861 C C . ILE A 1 108 ? 17.369 -14.476 -15.003 1.00 95.62 108 ILE A C 1
ATOM 863 O O . ILE A 1 108 ? 17.403 -15.690 -15.139 1.00 95.62 108 ILE A O 1
ATOM 867 N N . CYS A 1 109 ? 16.258 -13.836 -14.621 1.00 95.06 109 CYS A N 1
ATOM 868 C CA . CYS A 1 109 ? 15.047 -14.544 -14.185 1.00 95.06 109 CYS A CA 1
ATOM 869 C C . CYS A 1 109 ? 13.853 -14.426 -15.146 1.00 95.06 109 CYS A C 1
ATOM 871 O O . CYS A 1 109 ? 12.782 -14.924 -14.829 1.00 95.06 109 CYS A O 1
ATOM 873 N N . GLY A 1 110 ? 13.975 -13.709 -16.267 1.00 94.12 110 GLY A N 1
ATOM 874 C CA . GLY A 1 110 ? 12.891 -13.511 -17.243 1.00 94.12 110 GLY A CA 1
ATOM 875 C C . GLY A 1 110 ? 11.793 -12.515 -16.837 1.00 94.12 110 GLY A C 1
ATOM 876 O O . GLY A 1 110 ? 11.155 -11.938 -17.711 1.00 94.12 110 GLY A O 1
ATOM 877 N N . GLU A 1 111 ? 11.617 -12.234 -15.542 1.00 94.56 111 GLU A N 1
ATOM 878 C CA . GLU A 1 111 ? 10.585 -11.315 -15.024 1.00 94.56 111 GLU A CA 1
ATOM 879 C C . GLU A 1 111 ? 10.662 -9.895 -15.625 1.00 94.56 111 GLU A C 1
ATOM 881 O O . GLU A 1 111 ? 11.761 -9.374 -15.859 1.00 94.56 111 GLU A O 1
ATOM 886 N N . PRO A 1 112 ? 9.524 -9.204 -15.823 1.00 93.56 112 PRO A N 1
ATOM 887 C CA . PRO A 1 112 ? 9.490 -7.895 -16.461 1.00 93.56 112 PRO A CA 1
ATOM 888 C C . PRO A 1 112 ? 10.137 -6.810 -15.585 1.00 93.56 112 PRO A C 1
ATOM 890 O O . PRO A 1 112 ? 9.828 -6.632 -14.404 1.00 93.56 112 PRO A O 1
ATOM 893 N N . CYS A 1 113 ? 11.032 -6.020 -16.173 1.00 93.12 113 CYS A N 1
ATOM 894 C CA . CYS A 1 113 ? 11.751 -4.954 -15.482 1.00 93.12 113 CYS A CA 1
ATOM 895 C C . CYS A 1 113 ? 12.065 -3.771 -16.411 1.00 93.12 113 CYS A C 1
ATOM 897 O O . CYS A 1 113 ? 12.086 -3.903 -17.626 1.00 93.12 113 CYS A O 1
ATOM 899 N N . GLY A 1 114 ? 12.336 -2.590 -15.851 1.00 88.12 114 GLY A N 1
ATOM 900 C CA . GLY A 1 114 ? 12.580 -1.381 -16.654 1.00 88.12 114 GLY A CA 1
ATOM 901 C C . GLY A 1 114 ? 13.991 -1.238 -17.245 1.00 88.12 114 GLY A C 1
ATOM 902 O O . GLY A 1 114 ? 14.287 -0.190 -17.799 1.00 88.12 114 GLY A O 1
ATOM 903 N N . GLY A 1 115 ? 14.897 -2.211 -17.076 1.00 87.38 115 GLY A N 1
ATOM 904 C CA . GLY A 1 115 ? 16.316 -2.026 -17.434 1.00 87.38 115 GLY A CA 1
ATOM 905 C C . GLY A 1 115 ? 17.108 -3.305 -17.713 1.00 87.38 115 GLY A C 1
ATOM 906 O O . GLY A 1 115 ? 18.310 -3.344 -17.457 1.00 87.38 115 GLY A O 1
ATOM 907 N N . GLY A 1 116 ? 16.439 -4.380 -18.143 1.00 90.94 116 GLY A N 1
ATOM 908 C CA . GLY A 1 116 ? 17.050 -5.669 -18.511 1.00 90.94 116 GLY A CA 1
ATOM 909 C C . GLY A 1 116 ? 17.692 -6.463 -17.364 1.00 90.94 116 GLY A C 1
ATOM 910 O O . GLY A 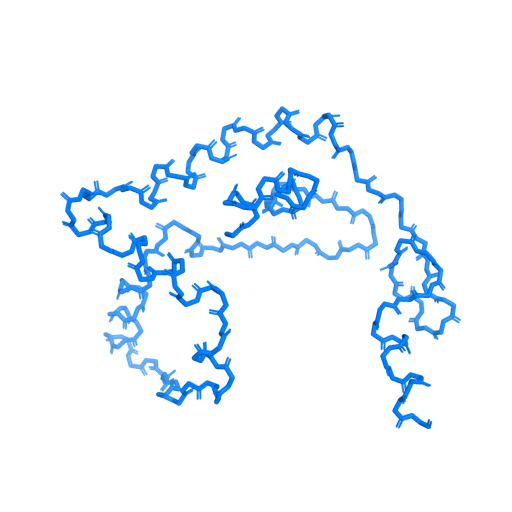1 116 ? 18.116 -7.595 -17.568 1.00 90.94 116 GLY A O 1
ATOM 911 N N . LEU A 1 117 ? 17.785 -5.896 -16.161 1.00 94.69 117 LEU A N 1
ATOM 912 C CA . LEU A 1 117 ? 18.184 -6.583 -14.936 1.00 94.69 117 LEU A CA 1
ATOM 913 C C . LEU A 1 117 ? 17.313 -6.077 -13.780 1.00 94.69 117 LEU A C 1
ATOM 915 O O . LEU A 1 117 ? 17.361 -4.889 -13.428 1.00 94.69 117 LEU A O 1
ATOM 919 N N . CYS A 1 118 ? 16.492 -6.961 -13.208 1.00 94.44 118 CYS A N 1
ATOM 920 C CA . CYS A 1 118 ? 15.533 -6.598 -12.168 1.00 94.44 118 CYS A CA 1
ATOM 921 C C . CYS A 1 118 ? 16.232 -6.289 -10.831 1.00 94.44 118 CYS A C 1
ATOM 923 O O . CYS A 1 118 ? 17.361 -6.708 -10.574 1.00 94.44 118 CYS A O 1
ATOM 925 N N . GLN A 1 119 ? 15.559 -5.528 -9.961 1.00 94.06 119 GLN A N 1
ATOM 926 C CA . GLN A 1 119 ? 16.139 -5.121 -8.674 1.00 94.06 119 GLN A CA 1
ATOM 927 C C . GLN A 1 119 ? 16.353 -6.304 -7.720 1.00 94.06 119 GLN A C 1
ATOM 929 O O . GLN A 1 119 ? 17.292 -6.266 -6.935 1.00 94.06 119 GLN A O 1
ATOM 934 N N . ALA A 1 120 ? 15.536 -7.359 -7.819 1.00 95.06 120 ALA A N 1
ATOM 935 C CA . ALA A 1 120 ? 15.712 -8.570 -7.021 1.00 95.06 120 ALA A CA 1
ATOM 936 C C . ALA A 1 120 ? 17.027 -9.282 -7.379 1.00 95.06 120 ALA A C 1
ATOM 938 O O . ALA A 1 120 ? 17.856 -9.507 -6.503 1.00 95.06 120 ALA A O 1
ATOM 939 N N . CYS A 1 121 ? 17.280 -9.530 -8.670 1.00 95.00 121 CYS A N 1
ATOM 940 C CA . CYS A 1 121 ? 18.536 -10.125 -9.128 1.00 95.00 121 CYS A CA 1
ATOM 941 C C . CYS A 1 121 ? 19.759 -9.260 -8.786 1.00 95.00 121 CYS A C 1
ATOM 943 O O . CYS A 1 121 ? 20.773 -9.799 -8.360 1.00 95.00 121 CYS A O 1
ATOM 945 N N . LYS A 1 122 ? 19.660 -7.925 -8.910 1.00 94.62 122 LYS A N 1
ATOM 946 C CA . LYS A 1 122 ? 20.736 -6.998 -8.494 1.00 94.62 122 LYS A CA 1
ATOM 947 C C . LYS A 1 122 ? 21.060 -7.081 -7.007 1.00 94.62 122 LYS A C 1
ATOM 949 O O . LYS A 1 122 ? 22.197 -6.828 -6.625 1.00 94.62 122 LYS A O 1
ATOM 954 N N . LEU A 1 123 ? 20.054 -7.323 -6.170 1.00 94.94 123 LEU A N 1
ATOM 955 C CA . LEU A 1 123 ? 20.249 -7.443 -4.732 1.00 94.94 123 LEU A CA 1
ATOM 956 C C . LEU A 1 123 ? 20.942 -8.767 -4.404 1.00 94.94 123 LEU A C 1
ATOM 958 O O . LEU A 1 123 ? 21.942 -8.758 -3.698 1.00 94.94 123 LEU A O 1
ATOM 962 N N . LEU A 1 124 ? 20.456 -9.869 -4.981 1.00 94.31 124 LEU A N 1
ATOM 963 C CA . LEU A 1 124 ? 21.009 -11.208 -4.765 1.00 94.31 124 LEU A CA 1
ATOM 964 C C . LEU A 1 124 ? 22.461 -11.331 -5.243 1.00 94.31 124 LEU A C 1
ATOM 966 O O . LEU A 1 124 ? 23.264 -11.974 -4.577 1.00 94.31 124 LEU A O 1
ATOM 970 N N . SER A 1 125 ? 22.829 -10.664 -6.342 1.00 89.88 125 SER A N 1
ATOM 971 C CA . SER A 1 125 ? 24.206 -10.681 -6.854 1.00 89.88 125 SER A CA 1
ATOM 972 C C . SER A 1 125 ? 25.213 -9.921 -5.982 1.00 89.88 125 SER A C 1
ATOM 974 O O . SER A 1 125 ? 26.399 -9.967 -6.270 1.00 89.88 125 SER A O 1
ATOM 976 N N . ARG A 1 126 ? 24.764 -9.145 -4.984 1.00 81.75 126 ARG A N 1
ATOM 977 C CA . ARG A 1 126 ? 25.635 -8.407 -4.042 1.00 81.75 126 ARG A CA 1
ATOM 978 C C . ARG A 1 126 ? 25.873 -9.157 -2.736 1.00 81.75 126 ARG A C 1
ATOM 980 O O . ARG A 1 126 ? 26.695 -8.730 -1.935 1.00 81.75 126 ARG A O 1
ATOM 987 N N . THR A 1 127 ? 25.085 -10.197 -2.498 1.00 72.62 127 THR A N 1
ATOM 988 C CA . THR A 1 127 ? 25.134 -11.049 -1.305 1.00 72.62 127 THR A CA 1
ATOM 989 C C . THR A 1 127 ? 25.735 -12.424 -1.600 1.00 72.62 127 THR A C 1
ATOM 991 O O . THR A 1 127 ? 25.691 -13.287 -0.729 1.00 72.62 127 THR A O 1
ATOM 994 N N . GLY A 1 128 ? 26.233 -12.627 -2.824 1.00 53.84 128 GLY A N 1
ATOM 995 C CA . GLY A 1 128 ? 27.010 -13.794 -3.237 1.00 53.84 128 GLY A CA 1
ATOM 996 C C . GLY A 1 128 ? 28.492 -13.476 -3.304 1.00 53.84 128 GLY A C 1
ATOM 997 O O . GLY A 1 128 ? 28.817 -12.284 -3.515 1.00 53.84 128 GLY A O 1
#

Secondary structure (DSSP, 8-state):
-TTTTT-HHHHHTT-TT---TTS-----TTTTS-HHHHHHHHHHTT-----PPPGGGTT-HHHHHHHHHHHHHHHSTTHHHHHHHHHHHHHHHHHHHSPPPP-EE-TTT--EETTSS-HHHHHHTT--